Protein AF-A0A7S1UWC1-F1 (afdb_monomer)

Radius of gyration: 12.3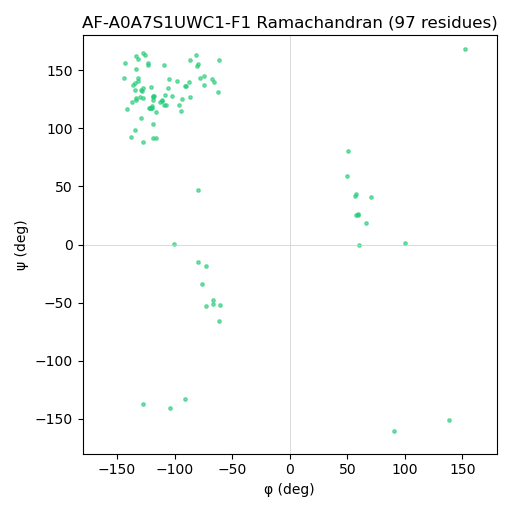5 Å; Cα contacts (8 Å, |Δi|>4): 309; chains: 1; bounding box: 29×21×31 Å

Solvent-accessible surface area (backbone atoms only — not comparable to full-atom values): 4817 Å² total; per-residue (Å²): 92,59,52,59,41,80,46,70,58,94,50,62,80,37,75,50,78,48,68,71,44,77,23,64,57,17,67,25,22,16,29,39,37,44,25,55,67,20,38,34,38,42,37,39,36,42,37,39,16,33,48,8,56,20,20,16,31,36,37,38,28,42,88,78,5,30,45,33,43,37,45,27,38,49,45,52,44,70,27,69,52,43,42,68,44,79,50,59,59,78,57,50,73,43,81,46,78,61,120

Organism: NCBI:txid210454

Sequence (99 aa):
VDKGLIIRPDVADSTVTVTGSEFSNNQGDGVEVVADDVDLTLNIDGLVASGNDGDGIDIFGTNGGAITGTLKDLTLVQNLEDGLDITKGPHMITLTGDF

Structure (mmCIF, N/CA/C/O backbone):
data_AF-A0A7S1UWC1-F1
#
_entry.id   AF-A0A7S1UWC1-F1
#
loop_
_atom_site.group_PDB
_atom_site.id
_atom_site.type_symbol
_atom_site.label_atom_id
_atom_site.label_alt_id
_atom_site.label_comp_id
_atom_site.label_asym_id
_atom_site.label_entity_id
_atom_site.label_seq_id
_atom_site.pdbx_PDB_ins_code
_atom_site.Cartn_x
_atom_site.Cartn_y
_atom_site.Cartn_z
_atom_site.occupancy
_atom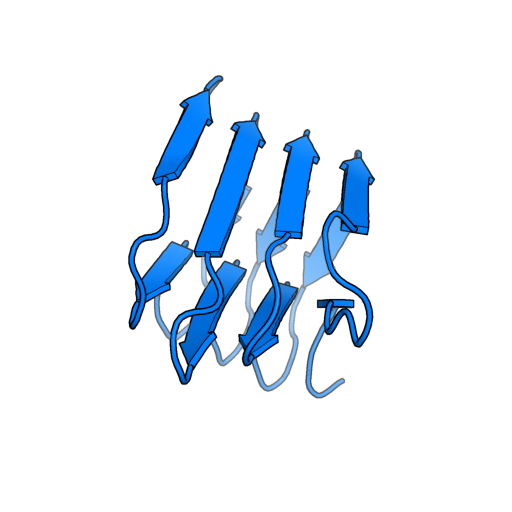_site.B_iso_or_equiv
_atom_site.auth_seq_id
_atom_site.auth_comp_id
_atom_site.auth_asym_id
_atom_site.auth_atom_id
_atom_site.pdbx_PDB_model_num
ATOM 1 N N . VAL A 1 1 ? 0.538 -9.955 16.137 1.00 74.31 1 VAL A N 1
ATOM 2 C CA . VAL A 1 1 ? 1.164 -10.449 14.885 1.00 74.31 1 VAL A CA 1
ATOM 3 C C . VAL A 1 1 ? 2.082 -9.351 14.391 1.00 74.31 1 VAL A C 1
ATOM 5 O O . VAL A 1 1 ? 1.869 -8.227 14.820 1.00 74.31 1 VAL A O 1
ATOM 8 N N . ASP A 1 2 ? 3.126 -9.675 13.628 1.00 90.31 2 ASP A N 1
ATOM 9 C CA . ASP A 1 2 ? 4.050 -8.653 13.112 1.00 90.31 2 ASP A CA 1
ATOM 10 C C . ASP A 1 2 ? 3.279 -7.675 12.216 1.00 90.31 2 ASP A C 1
ATOM 12 O O . ASP A 1 2 ? 2.982 -6.571 12.644 1.00 90.31 2 ASP A O 1
ATOM 16 N N . LYS A 1 3 ? 2.768 -8.145 11.075 1.00 93.94 3 LYS A N 1
ATOM 17 C CA . LYS A 1 3 ? 1.933 -7.353 10.161 1.00 93.94 3 LYS A CA 1
ATOM 18 C C . LYS A 1 3 ? 0.586 -8.027 9.917 1.00 93.94 3 LYS A C 1
ATOM 20 O O . LYS A 1 3 ? 0.489 -9.255 10.036 1.00 93.94 3 LYS A O 1
ATOM 25 N N . GLY A 1 4 ? -0.439 -7.247 9.572 1.00 96.75 4 GLY A N 1
ATOM 26 C CA . GLY A 1 4 ? -1.772 -7.775 9.254 1.00 96.75 4 GLY A CA 1
ATOM 27 C C . GLY A 1 4 ? -1.819 -8.481 7.895 1.00 96.75 4 GLY A C 1
ATOM 28 O O . GLY A 1 4 ? -2.207 -9.650 7.809 1.00 96.75 4 GLY A O 1
ATOM 29 N N . LEU A 1 5 ? -1.361 -7.795 6.846 1.00 97.88 5 LEU A N 1
ATOM 30 C CA . LEU A 1 5 ? -1.196 -8.327 5.491 1.00 97.88 5 LEU A CA 1
ATOM 31 C C . LEU A 1 5 ? 0.144 -7.885 4.901 1.00 97.88 5 LEU A C 1
ATOM 33 O O . LEU A 1 5 ? 0.516 -6.723 5.006 1.00 97.88 5 LEU A O 1
ATOM 37 N N . ILE A 1 6 ? 0.831 -8.812 4.235 1.00 97.06 6 ILE A N 1
ATOM 38 C CA . ILE A 1 6 ? 2.067 -8.541 3.498 1.00 97.06 6 ILE A CA 1
ATOM 39 C C . ILE A 1 6 ? 1.834 -8.879 2.024 1.00 97.06 6 ILE A C 1
ATOM 41 O O . ILE A 1 6 ? 1.460 -10.009 1.698 1.00 97.06 6 ILE A O 1
ATOM 45 N N . ILE A 1 7 ? 2.068 -7.912 1.137 1.00 96.25 7 ILE A N 1
ATOM 46 C CA . ILE A 1 7 ? 1.972 -8.066 -0.318 1.00 96.25 7 ILE A CA 1
ATOM 47 C C . ILE A 1 7 ? 3.359 -7.857 -0.920 1.00 96.25 7 ILE A C 1
ATOM 49 O O . ILE A 1 7 ? 3.895 -6.754 -0.872 1.00 96.25 7 ILE A O 1
ATOM 53 N N . ARG A 1 8 ? 3.929 -8.921 -1.496 1.00 94.88 8 ARG A N 1
ATOM 54 C CA . ARG A 1 8 ? 5.246 -8.904 -2.150 1.00 94.88 8 ARG A CA 1
ATOM 55 C C . ARG A 1 8 ? 5.189 -9.715 -3.448 1.00 94.88 8 ARG A C 1
ATOM 57 O O . ARG A 1 8 ? 5.271 -10.942 -3.384 1.00 94.88 8 ARG A O 1
ATOM 64 N N . PRO A 1 9 ? 4.918 -9.087 -4.603 1.00 92.75 9 PRO A N 1
ATOM 65 C CA . PRO A 1 9 ? 4.912 -9.789 -5.874 1.00 92.75 9 PRO A CA 1
ATOM 66 C C . PRO A 1 9 ? 6.347 -10.081 -6.324 1.00 92.75 9 PRO A C 1
ATOM 68 O O . PRO A 1 9 ? 7.201 -9.206 -6.288 1.00 92.75 9 PRO A O 1
ATOM 71 N N . ASP A 1 10 ? 6.575 -11.294 -6.824 1.00 91.06 10 ASP A N 1
ATOM 72 C CA . ASP A 1 10 ? 7.838 -11.686 -7.475 1.00 91.06 10 ASP A CA 1
ATOM 73 C C . ASP A 1 10 ? 7.725 -11.671 -9.014 1.00 91.06 10 ASP A C 1
ATOM 75 O O . ASP A 1 10 ? 8.659 -12.028 -9.733 1.00 91.06 10 ASP A O 1
ATOM 79 N N . VAL A 1 11 ? 6.548 -11.318 -9.544 1.00 91.31 11 VAL A N 1
ATOM 80 C CA . VAL A 1 11 ? 6.237 -11.322 -10.979 1.00 91.31 11 VAL A CA 1
ATOM 81 C C . VAL A 1 11 ? 5.646 -9.972 -11.363 1.00 91.31 11 VAL A C 1
ATOM 83 O O . VAL A 1 11 ? 4.739 -9.475 -10.693 1.00 91.31 11 VAL A O 1
ATOM 86 N N . ALA A 1 12 ? 6.156 -9.400 -12.454 1.00 88.44 12 ALA A N 1
ATOM 87 C CA . ALA A 1 12 ? 5.677 -8.137 -13.004 1.00 88.44 12 ALA A CA 1
ATOM 88 C C . ALA A 1 12 ? 4.208 -8.206 -13.443 1.00 88.44 12 ALA A C 1
ATOM 90 O O . ALA A 1 12 ? 3.670 -9.286 -13.703 1.00 88.44 12 ALA A O 1
ATOM 91 N N . ASP A 1 13 ? 3.580 -7.034 -13.530 1.00 89.06 13 ASP A N 1
ATOM 92 C CA . ASP A 1 13 ? 2.176 -6.855 -13.917 1.00 89.06 13 ASP A CA 1
ATOM 93 C C . ASP A 1 13 ? 1.194 -7.597 -12.992 1.00 89.06 13 ASP A C 1
ATOM 95 O O . ASP A 1 13 ? 0.078 -7.965 -13.377 1.00 89.06 13 ASP A O 1
ATOM 99 N N . SER A 1 14 ? 1.602 -7.824 -11.740 1.00 95.31 14 SER A N 1
ATOM 100 C CA . SER A 1 14 ? 0.737 -8.417 -10.726 1.00 95.31 14 SER A CA 1
ATOM 101 C C . SER A 1 14 ? -0.394 -7.456 -10.373 1.00 95.31 14 SER A C 1
ATOM 103 O O . SER A 1 14 ? -0.203 -6.246 -10.272 1.00 95.31 14 SER A O 1
ATOM 105 N N . THR A 1 15 ? -1.587 -7.999 -10.142 1.00 97.00 15 THR A N 1
ATOM 106 C CA . THR A 1 15 ? -2.717 -7.238 -9.601 1.00 97.00 15 THR A CA 1
ATOM 107 C C . THR A 1 15 ? -3.138 -7.838 -8.274 1.00 97.00 15 THR A C 1
ATOM 109 O O . THR A 1 15 ? -3.418 -9.036 -8.194 1.00 97.00 15 THR A O 1
ATOM 112 N N . VAL A 1 16 ? -3.226 -7.002 -7.243 1.00 97.81 16 VAL A N 1
ATOM 113 C CA . VAL A 1 16 ? -3.730 -7.387 -5.923 1.00 97.81 16 VAL A CA 1
ATOM 114 C C . VAL A 1 16 ? -4.943 -6.538 -5.580 1.00 97.81 16 VAL A C 1
ATOM 116 O O . VAL A 1 16 ? -4.971 -5.331 -5.813 1.00 97.81 16 VAL A O 1
ATOM 119 N N . THR A 1 17 ? -5.978 -7.188 -5.053 1.00 98.00 17 THR A N 1
ATOM 120 C CA . THR A 1 17 ? -7.205 -6.530 -4.604 1.00 98.00 17 THR A CA 1
ATOM 121 C C . THR A 1 17 ? -7.517 -6.947 -3.174 1.00 98.00 17 THR A C 1
ATOM 123 O O . THR A 1 17 ? -7.600 -8.140 -2.884 1.00 98.00 17 THR A O 1
ATOM 126 N N . VAL A 1 18 ? -7.691 -5.962 -2.295 1.00 97.94 18 VAL A N 1
ATOM 127 C CA . VAL A 1 18 ? -8.069 -6.135 -0.887 1.00 97.94 18 VAL A CA 1
ATOM 128 C C . VAL A 1 18 ? -9.395 -5.420 -0.667 1.00 97.94 18 VAL A C 1
ATOM 130 O O . VAL A 1 18 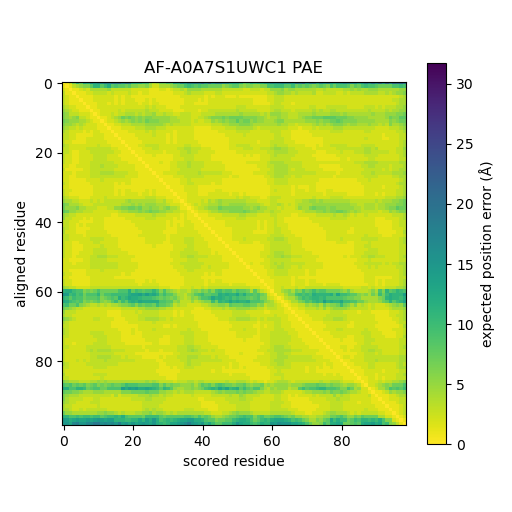? -9.526 -4.246 -1.004 1.00 97.94 18 VAL A O 1
ATOM 133 N N . THR A 1 19 ? -10.389 -6.117 -0.121 1.00 97.81 19 THR A N 1
ATOM 134 C CA . THR A 1 19 ? -11.741 -5.563 0.050 1.00 97.81 19 THR A CA 1
ATOM 135 C C . THR A 1 19 ? -12.300 -5.863 1.429 1.00 97.81 19 THR A C 1
ATOM 137 O O . THR A 1 19 ? -12.265 -7.024 1.844 1.00 97.81 19 THR A O 1
ATOM 140 N N . GLY A 1 20 ? -12.865 -4.859 2.104 1.00 97.00 20 GLY A N 1
ATOM 141 C CA . GLY A 1 20 ? -13.659 -5.047 3.326 1.00 97.00 20 GLY A CA 1
ATOM 142 C C . GLY A 1 20 ? -12.895 -5.759 4.441 1.00 97.00 20 GLY A C 1
ATOM 143 O O . GLY A 1 20 ? -13.409 -6.710 5.027 1.00 97.00 20 GLY A O 1
ATOM 144 N N . SER A 1 21 ? -11.638 -5.375 4.652 1.00 97.75 21 SER A N 1
ATOM 145 C CA . SER A 1 21 ? -10.722 -6.039 5.586 1.00 97.75 21 SER A CA 1
ATOM 146 C C . SER A 1 21 ? -10.450 -5.172 6.815 1.00 97.75 21 SER A C 1
ATOM 148 O O . SER A 1 21 ? -10.544 -3.948 6.750 1.00 97.75 21 SER A O 1
ATOM 150 N N . GLU A 1 22 ? -10.090 -5.809 7.928 1.00 98.00 22 GLU A N 1
ATOM 151 C CA . GLU A 1 22 ? -9.695 -5.131 9.163 1.00 98.00 22 GLU A CA 1
ATOM 152 C C . GLU A 1 22 ? -8.371 -5.703 9.686 1.00 98.00 22 GLU A C 1
ATOM 154 O O . GLU A 1 22 ? -8.255 -6.916 9.883 1.00 98.00 22 GLU A O 1
ATOM 159 N N . PHE A 1 23 ? -7.391 -4.830 9.937 1.00 98.12 23 PHE A N 1
ATOM 160 C CA . PHE A 1 23 ? -6.102 -5.179 10.538 1.00 98.12 23 PHE A CA 1
ATOM 161 C C . PHE A 1 23 ? -5.801 -4.261 11.724 1.00 98.12 23 PHE A C 1
ATOM 163 O O . PHE A 1 23 ? -5.495 -3.079 11.554 1.00 98.12 23 PHE A O 1
ATOM 170 N N . SER A 1 24 ? -5.876 -4.823 12.933 1.00 97.75 24 SER A N 1
ATOM 171 C CA . SER A 1 24 ? -5.828 -4.038 14.165 1.00 97.75 24 SER A CA 1
ATOM 172 C C . SER A 1 24 ? -4.850 -4.604 15.197 1.00 97.75 24 SER A C 1
ATOM 174 O O . SER A 1 24 ? -4.783 -5.822 15.383 1.00 97.75 24 SER A O 1
ATOM 176 N N . ASN A 1 25 ? -4.165 -3.724 15.932 1.00 97.88 25 ASN A N 1
ATOM 177 C CA . ASN A 1 25 ? -3.216 -4.064 17.004 1.00 97.88 25 ASN A CA 1
ATOM 178 C C . ASN A 1 25 ? -2.064 -4.992 16.557 1.00 97.88 25 ASN A C 1
ATOM 180 O O . ASN A 1 25 ? -1.715 -5.959 17.251 1.00 97.88 25 ASN A O 1
ATOM 184 N N . ASN A 1 26 ? -1.500 -4.734 15.375 1.00 98.12 26 ASN A N 1
ATOM 185 C CA . ASN A 1 26 ? -0.275 -5.381 14.900 1.00 98.12 26 ASN A CA 1
ATOM 186 C C . ASN A 1 26 ? 0.975 -4.727 15.516 1.00 98.12 26 ASN A C 1
ATOM 188 O O . ASN A 1 26 ? 0.927 -3.570 15.912 1.00 98.12 26 ASN A O 1
ATOM 192 N N . GLN A 1 27 ? 2.075 -5.483 15.623 1.00 98.00 27 GLN A N 1
ATOM 193 C CA . GLN A 1 27 ? 3.363 -4.990 16.154 1.00 98.00 27 GLN A CA 1
ATOM 194 C C . GLN A 1 27 ? 4.166 -4.176 15.125 1.00 98.00 27 GLN A C 1
ATOM 196 O O . GLN A 1 27 ? 5.120 -3.496 15.487 1.00 98.00 27 GLN A O 1
ATOM 201 N N . GLY A 1 28 ? 3.798 -4.276 13.856 1.00 97.50 28 GLY A N 1
ATOM 202 C CA . GLY A 1 28 ? 4.188 -3.408 12.757 1.00 97.50 28 GLY A CA 1
ATOM 203 C C . GLY A 1 28 ? 2.921 -2.937 12.054 1.00 97.50 28 GLY A C 1
ATOM 204 O O . GLY A 1 28 ? 1.935 -2.623 12.719 1.00 97.50 28 GLY A O 1
ATOM 205 N N . ASP A 1 29 ? 2.921 -2.931 10.725 1.00 98.19 29 ASP A N 1
ATOM 206 C CA . ASP A 1 29 ? 1.865 -2.273 9.950 1.00 98.19 29 ASP A CA 1
ATOM 207 C C . ASP A 1 29 ? 0.579 -3.101 9.839 1.00 98.19 29 ASP A C 1
ATOM 209 O O . ASP A 1 29 ? 0.576 -4.342 9.878 1.00 98.19 29 ASP A O 1
ATOM 213 N N . GLY A 1 30 ? -0.540 -2.412 9.617 1.00 98.38 30 GLY A N 1
ATOM 214 C CA . GLY A 1 30 ? -1.786 -3.052 9.205 1.00 98.38 30 GLY A CA 1
ATOM 215 C C . GLY A 1 30 ? -1.617 -3.777 7.867 1.00 98.38 30 GLY A C 1
ATOM 216 O O . GLY A 1 30 ? -1.899 -4.975 7.763 1.00 98.38 30 GLY A O 1
ATOM 217 N N . VAL A 1 31 ? -1.108 -3.068 6.859 1.00 98.38 31 VAL A N 1
ATOM 218 C CA . VAL A 1 31 ? -0.777 -3.611 5.536 1.00 98.38 31 VAL A CA 1
ATOM 219 C C . VAL A 1 31 ? 0.601 -3.121 5.115 1.00 98.38 31 VAL A C 1
ATOM 221 O O . VAL A 1 31 ? 0.812 -1.920 5.037 1.00 98.38 31 VAL A O 1
ATOM 224 N N . GLU A 1 32 ? 1.500 -4.038 4.768 1.00 97.50 32 GLU A N 1
ATOM 225 C CA . GLU A 1 32 ? 2.766 -3.718 4.104 1.00 97.50 32 GLU A CA 1
ATOM 226 C C . GLU A 1 32 ? 2.712 -4.169 2.645 1.00 97.50 32 GLU A C 1
ATOM 228 O O . GLU A 1 32 ? 2.409 -5.331 2.339 1.00 97.50 32 GLU A O 1
ATOM 233 N N . VAL A 1 33 ? 3.053 -3.258 1.740 1.00 96.56 33 VAL A N 1
ATOM 234 C CA . VAL A 1 33 ? 3.178 -3.528 0.311 1.00 96.56 33 VAL A CA 1
ATOM 235 C C . VAL A 1 33 ? 4.590 -3.207 -0.137 1.00 96.56 33 VAL A C 1
ATOM 237 O O . VAL A 1 33 ? 5.010 -2.054 -0.103 1.00 96.56 33 VAL A O 1
ATOM 240 N N . VAL A 1 34 ? 5.290 -4.235 -0.617 1.00 94.12 34 VAL A N 1
ATOM 241 C CA . VAL A 1 34 ? 6.648 -4.110 -1.148 1.00 94.12 34 VAL A CA 1
ATOM 242 C C . VAL A 1 34 ? 6.659 -4.540 -2.601 1.00 94.12 34 VAL A C 1
ATOM 244 O O . VAL A 1 34 ? 6.353 -5.693 -2.890 1.00 94.12 34 VAL A O 1
ATOM 247 N N . ALA 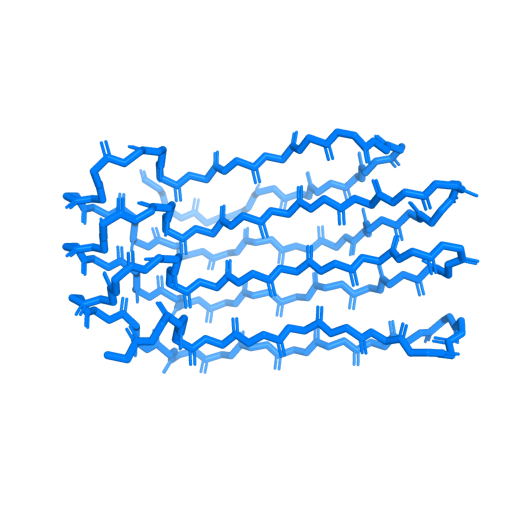A 1 35 ? 7.031 -3.641 -3.509 1.00 92.19 35 ALA A N 1
ATOM 248 C CA . ALA A 1 35 ? 7.256 -3.969 -4.917 1.00 92.19 35 ALA A CA 1
ATOM 249 C C . ALA A 1 35 ? 8.711 -3.664 -5.297 1.00 92.19 35 ALA A C 1
ATOM 251 O O . ALA A 1 35 ? 9.058 -2.544 -5.677 1.00 92.19 35 ALA A O 1
ATOM 252 N N . ASP A 1 36 ? 9.569 -4.673 -5.156 1.00 90.44 36 ASP A N 1
ATOM 253 C CA . ASP A 1 36 ? 10.986 -4.593 -5.505 1.00 90.44 36 ASP A CA 1
ATOM 254 C C . ASP A 1 36 ? 11.193 -5.086 -6.938 1.00 90.44 36 ASP A C 1
ATOM 256 O O . ASP A 1 36 ? 10.784 -6.195 -7.272 1.00 90.44 36 ASP A O 1
ATOM 260 N N . ASP A 1 37 ? 11.820 -4.269 -7.790 1.00 89.56 37 ASP A N 1
ATOM 261 C CA . ASP A 1 37 ? 12.174 -4.614 -9.182 1.00 89.56 37 ASP A CA 1
ATOM 262 C C . ASP A 1 37 ? 10.995 -4.986 -10.118 1.00 89.56 37 ASP A C 1
ATOM 264 O O . ASP A 1 37 ? 11.208 -5.263 -11.303 1.00 89.56 37 ASP A O 1
ATOM 268 N N . VAL A 1 38 ? 9.752 -4.976 -9.627 1.00 91.94 38 VAL A N 1
ATOM 269 C CA . VAL A 1 38 ? 8.548 -5.349 -10.382 1.00 91.94 38 VAL A CA 1
ATOM 270 C C . VAL A 1 38 ? 7.419 -4.341 -10.198 1.00 91.94 38 VAL A C 1
ATOM 272 O O . VAL A 1 38 ? 7.291 -3.710 -9.151 1.00 91.94 38 VAL A O 1
ATOM 275 N N . ASP A 1 39 ? 6.568 -4.232 -11.217 1.00 93.12 39 ASP A N 1
ATOM 276 C CA . ASP A 1 39 ? 5.384 -3.379 -11.169 1.00 93.12 39 ASP A CA 1
ATOM 277 C C . ASP A 1 39 ? 4.177 -4.111 -10.566 1.00 93.12 39 ASP A C 1
ATOM 279 O O . ASP A 1 39 ? 3.917 -5.286 -10.856 1.00 93.12 39 ASP A O 1
ATOM 283 N N . LEU A 1 40 ? 3.416 -3.385 -9.745 1.00 95.62 40 LEU A N 1
ATOM 284 C CA . LEU A 1 40 ? 2.215 -3.853 -9.057 1.00 95.62 40 LEU A CA 1
ATOM 285 C C . LEU A 1 40 ? 1.043 -2.894 -9.296 1.00 95.62 40 LEU A C 1
ATOM 287 O O . LEU A 1 40 ? 1.147 -1.683 -9.082 1.00 95.62 40 LEU A O 1
ATOM 291 N N . THR A 1 41 ? -0.114 -3.447 -9.656 1.00 97.31 41 THR A N 1
ATOM 292 C CA . THR A 1 41 ? -1.404 -2.765 -9.517 1.00 97.31 41 THR A CA 1
ATOM 293 C C . THR A 1 41 ? -2.061 -3.167 -8.197 1.00 97.31 41 THR A C 1
ATOM 295 O O . THR A 1 41 ? -2.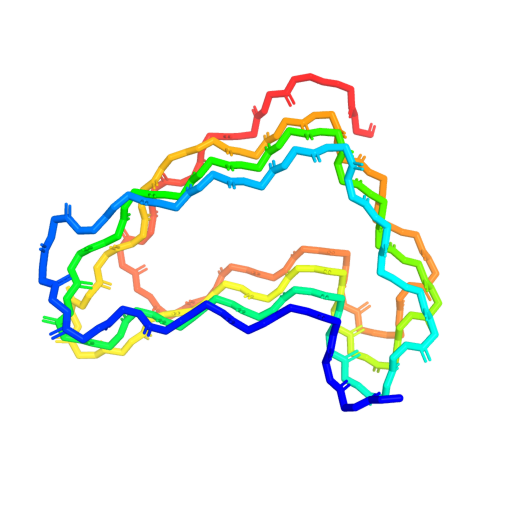436 -4.325 -8.005 1.00 97.31 41 THR A O 1
ATOM 298 N N . LEU A 1 42 ? -2.220 -2.211 -7.287 1.00 97.75 42 LEU A N 1
ATOM 299 C CA . LEU A 1 42 ? -2.818 -2.396 -5.969 1.00 97.75 42 LEU A CA 1
ATOM 300 C C . LEU A 1 42 ? -4.167 -1.680 -5.882 1.00 97.75 42 LEU A C 1
ATOM 302 O O . LEU A 1 42 ? -4.243 -0.463 -6.041 1.00 97.75 42 LEU A O 1
ATOM 306 N N . ASN A 1 43 ? -5.220 -2.427 -5.554 1.00 98.12 43 ASN A N 1
ATOM 307 C CA . ASN A 1 43 ? -6.540 -1.869 -5.276 1.00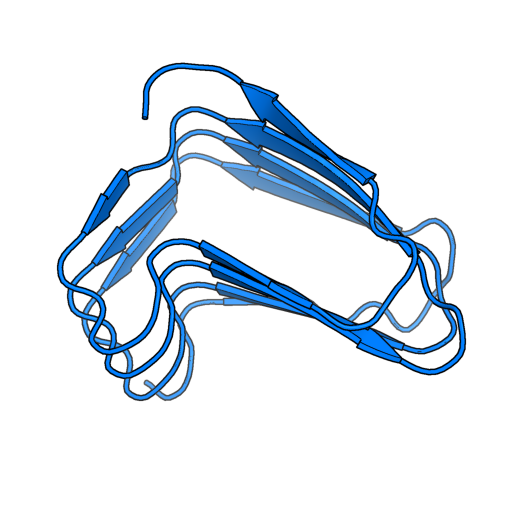 98.12 43 ASN A CA 1
ATOM 308 C C . ASN A 1 43 ? -6.988 -2.256 -3.864 1.00 98.12 43 ASN A C 1
ATOM 310 O O . ASN A 1 43 ? -7.174 -3.439 -3.579 1.00 98.12 43 ASN A O 1
ATOM 314 N N . ILE A 1 44 ? -7.179 -1.274 -2.988 1.00 97.94 44 ILE A N 1
ATOM 315 C CA . ILE A 1 44 ? -7.715 -1.479 -1.637 1.00 97.94 44 ILE A CA 1
ATOM 316 C C . ILE A 1 44 ? -9.029 -0.710 -1.517 1.00 97.94 44 ILE A C 1
ATOM 318 O O . ILE A 1 44 ? -9.060 0.480 -1.818 1.00 97.94 44 ILE A O 1
ATOM 322 N N . ASP A 1 45 ? -10.096 -1.382 -1.087 1.00 97.88 45 ASP A N 1
ATOM 323 C CA . ASP A 1 45 ? -11.426 -0.790 -0.893 1.00 97.88 45 ASP A CA 1
ATOM 324 C C . ASP A 1 45 ? -12.023 -1.207 0.462 1.00 97.88 45 ASP A C 1
ATOM 326 O O . ASP A 1 45 ? -12.144 -2.402 0.753 1.00 97.88 45 ASP A O 1
ATOM 330 N N . GLY A 1 46 ? -12.411 -0.245 1.300 1.00 97.19 46 GLY A N 1
ATOM 331 C CA . GLY A 1 46 ? -13.084 -0.526 2.570 1.00 97.19 46 GLY A CA 1
ATOM 332 C C . GLY A 1 46 ? -12.171 -1.167 3.617 1.00 97.19 46 GLY A C 1
ATOM 333 O O . GLY A 1 46 ? -12.583 -2.123 4.276 1.00 97.19 46 GLY A O 1
ATOM 334 N N . LEU A 1 47 ? -10.919 -0.715 3.729 1.00 97.75 47 LEU A N 1
ATOM 335 C CA . LEU A 1 47 ? -9.979 -1.214 4.739 1.00 97.75 47 LEU A CA 1
ATOM 336 C C . LEU A 1 47 ? -10.075 -0.399 6.033 1.00 97.75 47 LEU A C 1
ATOM 338 O O . LEU A 1 47 ? -10.035 0.832 6.011 1.00 97.75 47 LEU A O 1
ATOM 342 N N . VAL A 1 48 ? -10.081 -1.101 7.164 1.00 97.94 48 VAL A N 1
ATOM 343 C CA . VAL A 1 48 ? -9.854 -0.522 8.491 1.00 97.94 48 VAL A CA 1
ATOM 344 C C . VAL A 1 48 ? -8.490 -0.980 9.008 1.00 97.94 48 VAL A C 1
ATOM 346 O O . VAL A 1 48 ? -8.258 -2.177 9.168 1.00 97.94 48 VAL A O 1
ATOM 349 N N . ALA A 1 49 ? -7.589 -0.042 9.291 1.00 97.94 49 ALA A N 1
ATOM 350 C CA . ALA A 1 49 ? -6.324 -0.319 9.966 1.00 97.94 49 ALA A CA 1
ATOM 351 C C . ALA A 1 49 ? -6.228 0.522 11.239 1.00 97.94 49 ALA A C 1
ATOM 353 O O . ALA A 1 49 ? -6.257 1.757 11.168 1.00 97.94 49 ALA A O 1
ATOM 354 N N . SER A 1 50 ? -6.161 -0.133 12.404 1.00 98.25 50 SER A N 1
ATOM 355 C CA . SER A 1 50 ? -6.221 0.593 13.674 1.00 98.25 50 SER A CA 1
ATOM 356 C C . SER A 1 50 ? -5.356 0.063 14.808 1.00 98.25 50 SER A C 1
ATOM 358 O O . SER A 1 50 ? -5.239 -1.142 15.012 1.00 98.25 50 SER A O 1
ATOM 360 N N . GLY A 1 51 ? -4.791 0.969 15.607 1.00 98.25 51 GLY A N 1
ATOM 361 C CA . GLY A 1 51 ? -4.029 0.578 16.797 1.00 98.25 51 GLY A CA 1
ATOM 362 C C . GLY A 1 51 ? -2.737 -0.176 16.486 1.00 98.25 51 GLY A C 1
ATOM 363 O O . GLY A 1 51 ? -2.267 -0.910 17.347 1.00 98.25 51 GLY A O 1
ATOM 364 N N . ASN A 1 52 ? -2.218 -0.092 15.259 1.00 98.50 52 ASN A N 1
ATOM 365 C CA . ASN A 1 52 ? -0.993 -0.785 14.872 1.00 98.50 52 ASN A CA 1
ATOM 366 C C . ASN A 1 52 ? 0.237 -0.031 15.398 1.00 98.50 52 ASN A C 1
ATOM 368 O O . ASN A 1 52 ? 0.235 1.197 15.428 1.00 98.50 52 ASN A O 1
ATOM 372 N N . ASP A 1 53 ? 1.271 -0.758 15.820 1.00 98.44 53 ASP A N 1
ATOM 373 C CA . ASP A 1 53 ? 2.528 -0.176 16.310 1.00 98.44 53 ASP A CA 1
ATOM 374 C C . ASP A 1 53 ? 3.379 0.416 15.163 1.00 98.44 53 ASP A C 1
ATOM 376 O O . ASP A 1 53 ? 4.269 1.217 15.436 1.00 98.44 53 ASP A O 1
ATOM 380 N N . GLY A 1 54 ? 3.112 0.033 13.907 1.00 97.62 54 GLY A N 1
ATOM 381 C CA . GLY A 1 54 ? 3.638 0.675 12.695 1.00 97.62 54 GLY A CA 1
ATOM 382 C C . GLY A 1 54 ? 2.582 1.539 12.002 1.00 97.62 54 GLY A C 1
ATOM 383 O O . GLY A 1 54 ? 1.765 2.184 12.671 1.00 97.62 54 GLY A O 1
ATOM 384 N N . ASP A 1 55 ? 2.565 1.512 10.671 1.00 98.38 55 ASP A N 1
ATOM 385 C CA . ASP A 1 55 ? 1.612 2.267 9.858 1.00 98.38 55 ASP A CA 1
ATOM 386 C C . ASP A 1 55 ? 0.251 1.568 9.729 1.00 98.38 55 ASP A C 1
ATOM 388 O O . ASP A 1 55 ? 0.088 0.359 9.929 1.00 98.38 55 ASP A O 1
ATOM 392 N N . GLY A 1 56 ? -0.777 2.313 9.322 1.00 98.12 56 GLY A N 1
ATOM 393 C CA . GLY A 1 56 ? -2.016 1.691 8.849 1.00 98.12 56 GLY A CA 1
ATOM 394 C C . GLY A 1 56 ? -1.796 0.929 7.537 1.00 98.12 56 GLY A C 1
ATOM 395 O O . GLY A 1 56 ? -2.155 -0.247 7.421 1.00 98.12 56 GLY A O 1
ATOM 396 N N . ILE A 1 57 ? -1.188 1.608 6.565 1.00 98.06 57 ILE A N 1
ATOM 397 C CA . ILE A 1 57 ? -0.717 1.045 5.298 1.00 98.06 57 ILE A CA 1
ATOM 398 C C . ILE A 1 57 ? 0.673 1.625 5.018 1.00 98.06 57 ILE A C 1
ATOM 400 O O . ILE A 1 57 ? 0.789 2.840 4.888 1.00 98.06 57 ILE A O 1
ATOM 404 N N . ASP A 1 58 ? 1.670 0.763 4.853 1.00 97.50 58 ASP A N 1
ATOM 405 C CA . ASP A 1 58 ? 3.013 1.114 4.386 1.00 97.50 58 ASP A CA 1
ATOM 406 C C . ASP A 1 58 ? 3.195 0.608 2.945 1.00 97.50 58 ASP A C 1
ATOM 408 O O . ASP A 1 58 ? 3.047 -0.588 2.657 1.00 97.50 58 ASP A O 1
ATOM 412 N N . ILE A 1 59 ? 3.453 1.526 2.012 1.00 96.25 59 ILE A N 1
ATOM 413 C CA . ILE A 1 59 ? 3.695 1.239 0.597 1.00 96.25 59 ILE A CA 1
ATOM 414 C C . ILE A 1 59 ? 5.088 1.724 0.224 1.00 96.25 59 ILE A C 1
ATOM 416 O O . ILE A 1 59 ? 5.349 2.927 0.159 1.00 96.25 59 ILE A O 1
ATOM 420 N N . PHE A 1 60 ? 5.945 0.787 -0.169 1.00 92.94 60 PHE A N 1
ATOM 421 C CA . PHE A 1 60 ? 7.255 1.123 -0.702 1.00 92.94 60 PHE A CA 1
ATOM 422 C C . PHE A 1 60 ? 7.700 0.196 -1.828 1.00 92.94 60 PHE A C 1
ATOM 424 O O . PHE A 1 60 ? 7.270 -0.950 -1.963 1.00 92.94 60 PHE A O 1
ATOM 431 N N . GLY A 1 61 ? 8.594 0.703 -2.668 1.00 81.88 61 GLY A N 1
ATOM 432 C CA . GLY A 1 61 ? 9.315 -0.087 -3.652 1.00 81.88 61 GLY A CA 1
ATOM 433 C C . GLY A 1 61 ? 10.816 0.097 -3.512 1.00 81.88 61 GLY A C 1
ATOM 434 O O . GLY A 1 61 ? 11.326 1.048 -2.913 1.00 81.88 61 GLY A O 1
ATOM 435 N N . THR A 1 62 ? 11.576 -0.814 -4.096 1.00 77.75 62 THR A N 1
ATOM 436 C CA . THR A 1 62 ? 12.998 -0.577 -4.335 1.00 77.75 62 THR A CA 1
ATOM 437 C C . THR A 1 62 ? 13.365 -0.937 -5.770 1.00 77.75 62 THR A C 1
ATOM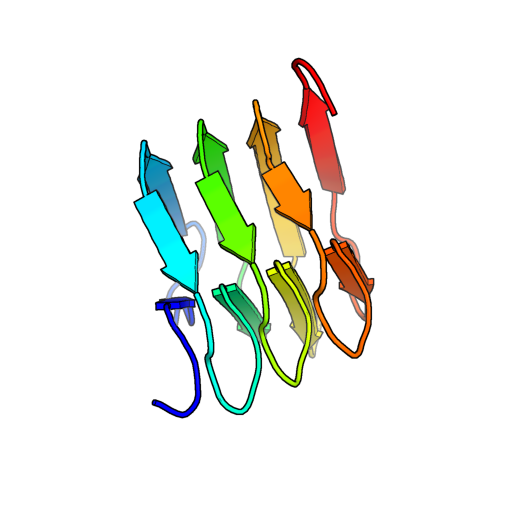 439 O O . THR A 1 62 ? 12.625 -1.607 -6.491 1.00 77.75 62 THR A O 1
ATOM 442 N N . ASN A 1 63 ? 14.494 -0.392 -6.229 1.00 82.75 63 ASN A N 1
ATOM 443 C CA . ASN A 1 63 ? 15.121 -0.726 -7.513 1.00 82.75 63 ASN A CA 1
ATOM 444 C C . ASN A 1 63 ? 14.261 -0.538 -8.782 1.00 82.75 63 ASN A C 1
ATOM 446 O O . ASN A 1 63 ? 14.553 -1.105 -9.827 1.00 82.75 63 ASN A O 1
ATOM 450 N N . GLY A 1 64 ? 13.263 0.347 -8.737 1.00 76.94 64 GLY A N 1
ATOM 451 C CA . GLY A 1 64 ? 12.500 0.753 -9.921 1.00 76.94 64 GLY A CA 1
ATOM 452 C C . GLY A 1 64 ? 11.143 0.076 -10.084 1.00 76.94 64 GLY A C 1
ATOM 453 O O . GLY A 1 64 ? 10.449 0.424 -11.035 1.00 76.94 64 GLY A O 1
ATOM 454 N N . GLY A 1 65 ? 10.741 -0.799 -9.155 1.00 87.06 65 GLY A N 1
ATOM 455 C CA . GLY A 1 65 ? 9.361 -1.276 -9.079 1.00 87.06 65 GLY A CA 1
ATOM 456 C C . GLY A 1 65 ? 8.390 -0.126 -8.800 1.00 87.06 65 GLY A C 1
ATOM 457 O O . GLY A 1 65 ? 8.626 0.706 -7.914 1.00 87.06 65 GLY A O 1
ATOM 458 N N . ALA A 1 66 ? 7.316 -0.039 -9.584 1.00 90.94 66 ALA A N 1
ATOM 459 C CA . ALA A 1 66 ? 6.259 0.943 -9.398 1.00 90.94 66 ALA A CA 1
ATOM 460 C C . ALA A 1 66 ? 5.006 0.295 -8.804 1.00 90.94 66 ALA A C 1
ATOM 462 O O . ALA A 1 66 ? 4.592 -0.799 -9.179 1.00 90.94 66 ALA A O 1
ATOM 463 N N . ILE A 1 67 ? 4.342 1.030 -7.913 1.00 94.88 67 ILE A N 1
ATOM 464 C CA . ILE A 1 67 ? 3.024 0.643 -7.399 1.00 94.88 67 ILE A CA 1
ATOM 465 C C . ILE A 1 67 ? 2.034 1.669 -7.914 1.00 94.88 67 ILE A C 1
ATOM 467 O O . ILE A 1 67 ? 2.197 2.874 -7.703 1.00 94.88 67 ILE A O 1
ATOM 471 N N . THR A 1 68 ? 1.027 1.184 -8.624 1.00 96.12 68 THR A N 1
ATOM 472 C CA . THR A 1 68 ? -0.063 1.993 -9.163 1.00 96.12 68 THR A CA 1
ATOM 473 C C . THR A 1 68 ? -1.393 1.466 -8.657 1.00 96.12 68 THR A C 1
ATOM 475 O O . THR A 1 68 ? -1.502 0.293 -8.313 1.00 96.12 68 THR A O 1
ATOM 478 N N . GLY A 1 69 ? -2.417 2.312 -8.624 1.00 96.44 69 GLY A N 1
ATOM 479 C CA . GLY A 1 69 ? -3.784 1.859 -8.374 1.00 96.44 69 GLY A CA 1
ATOM 480 C C . GLY A 1 69 ? -4.552 2.770 -7.436 1.00 96.44 69 GLY A C 1
ATOM 481 O O . GLY A 1 69 ? -4.331 3.985 -7.416 1.00 96.44 69 GLY A O 1
ATOM 482 N N . THR A 1 70 ? -5.501 2.190 -6.709 1.00 97.69 70 THR A N 1
ATOM 483 C CA . THR A 1 70 ? -6.482 2.948 -5.931 1.00 97.69 70 THR A CA 1
ATOM 484 C C . THR A 1 70 ? -6.547 2.493 -4.486 1.00 97.69 70 THR A C 1
ATOM 486 O O . THR A 1 70 ? -6.679 1.300 -4.217 1.00 97.69 70 THR A O 1
ATOM 489 N N . LEU A 1 71 ? -6.566 3.457 -3.572 1.00 97.69 71 LEU A N 1
ATOM 490 C CA . LEU A 1 71 ? -6.967 3.244 -2.189 1.00 97.69 71 LEU A CA 1
ATOM 491 C C . LEU A 1 71 ? -8.295 3.962 -1.959 1.00 97.69 71 LEU A C 1
ATOM 493 O O . LEU A 1 71 ? -8.419 5.155 -2.256 1.00 97.69 71 LEU A O 1
ATOM 497 N N . LYS A 1 72 ? -9.298 3.227 -1.493 1.00 97.56 72 LYS A N 1
ATOM 498 C CA . LYS A 1 72 ? -10.677 3.690 -1.417 1.00 97.56 72 LYS A CA 1
ATOM 499 C C . LYS A 1 72 ? -11.315 3.357 -0.076 1.00 97.56 72 LYS A C 1
ATOM 501 O O . LYS A 1 72 ? -11.131 2.253 0.428 1.00 97.56 72 LYS A O 1
ATOM 506 N N . ASP A 1 73 ? -12.076 4.313 0.456 1.00 96.81 73 ASP A N 1
ATOM 507 C CA . ASP A 1 73 ? -12.887 4.165 1.672 1.00 96.81 73 ASP A CA 1
ATOM 508 C C . ASP A 1 73 ? -12.071 3.568 2.836 1.00 96.81 73 ASP A C 1
ATOM 510 O O . ASP A 1 73 ? -12.357 2.479 3.339 1.00 96.81 73 ASP A O 1
ATOM 514 N N . LEU A 1 74 ? -10.991 4.258 3.217 1.00 97.12 74 LEU A N 1
ATOM 515 C CA . LEU A 1 74 ? -10.052 3.788 4.236 1.00 97.12 74 LEU A CA 1
ATOM 516 C C . LEU A 1 74 ? -10.347 4.412 5.600 1.00 97.12 74 LEU A C 1
ATOM 518 O O . LEU A 1 74 ? -10.600 5.605 5.709 1.00 97.12 74 LEU A O 1
ATOM 522 N N . THR A 1 75 ? -10.218 3.625 6.666 1.00 97.38 75 THR A N 1
ATOM 523 C CA . THR A 1 75 ? -10.173 4.127 8.047 1.00 97.38 75 THR A CA 1
ATOM 524 C C . THR A 1 75 ? -8.831 3.757 8.669 1.00 97.38 75 THR A C 1
ATOM 526 O O . THR A 1 75 ? -8.619 2.604 9.036 1.00 97.38 75 THR A O 1
ATOM 529 N N . LEU A 1 76 ? -7.924 4.731 8.784 1.00 97.12 76 LEU A N 1
ATOM 530 C CA . LEU A 1 76 ? -6.552 4.541 9.275 1.00 97.12 76 LEU A CA 1
ATOM 531 C C . LEU A 1 76 ? -6.370 5.339 10.570 1.00 97.12 76 LEU A C 1
ATOM 533 O O . LEU A 1 76 ? -6.089 6.536 10.536 1.00 97.12 76 LEU A O 1
ATOM 537 N N . VAL A 1 77 ? -6.614 4.714 11.722 1.00 97.38 77 VAL A N 1
ATOM 538 C CA . VAL A 1 77 ? -6.764 5.443 12.993 1.00 97.38 77 VAL A CA 1
ATOM 539 C C . VAL A 1 77 ? -5.939 4.840 14.116 1.00 97.38 77 VAL A C 1
ATOM 541 O O . VAL A 1 77 ? -5.909 3.632 14.299 1.00 97.38 77 VAL A O 1
ATOM 544 N N . GLN A 1 78 ? -5.343 5.695 14.949 1.00 98.00 78 GLN A N 1
ATOM 545 C CA . GLN A 1 78 ? -4.591 5.268 16.138 1.00 98.00 78 GLN A CA 1
ATOM 546 C C . GLN A 1 78 ? -3.409 4.333 15.828 1.00 98.00 78 GLN A C 1
ATOM 548 O O . GLN A 1 78 ? -3.023 3.552 16.688 1.00 98.00 78 GLN A O 1
ATOM 553 N N . ASN A 1 79 ? -2.850 4.398 14.621 1.00 98.12 79 ASN A N 1
ATOM 554 C CA . ASN A 1 79 ? -1.562 3.772 14.339 1.00 98.12 79 ASN A CA 1
ATOM 555 C C . ASN A 1 79 ? -0.455 4.622 14.988 1.00 98.12 79 ASN A C 1
ATOM 557 O O . ASN A 1 79 ? -0.630 5.836 15.147 1.00 98.12 79 ASN A O 1
ATOM 561 N N . LEU A 1 80 ? 0.602 3.976 15.475 1.00 98.19 80 LEU A N 1
ATOM 562 C CA . LEU A 1 80 ? 1.655 4.629 16.253 1.00 98.19 80 LEU A CA 1
ATOM 563 C C . LEU A 1 80 ? 2.594 5.442 15.357 1.00 98.19 80 LEU A C 1
ATOM 565 O O . LEU A 1 80 ? 3.077 6.491 15.796 1.00 98.19 80 LEU A O 1
ATOM 569 N N . GLU A 1 81 ? 2.820 4.965 14.133 1.00 97.25 81 GLU A N 1
ATOM 570 C CA . GLU A 1 81 ? 3.466 5.719 13.061 1.00 97.25 81 GLU A CA 1
ATOM 571 C C . GLU A 1 81 ? 2.396 6.466 12.233 1.00 97.25 81 GLU A C 1
ATOM 573 O O . GLU A 1 81 ? 1.524 7.134 12.807 1.00 97.25 81 GLU A O 1
ATOM 578 N N . ASP A 1 82 ? 2.443 6.409 10.907 1.00 97.69 82 ASP A N 1
ATOM 579 C CA . ASP A 1 82 ? 1.528 7.116 10.021 1.00 97.69 82 ASP A CA 1
ATOM 580 C C . ASP A 1 82 ? 0.239 6.319 9.737 1.00 97.69 82 ASP A C 1
ATOM 582 O O . ASP A 1 82 ? 0.112 5.102 9.886 1.00 97.69 82 ASP A O 1
ATOM 586 N N . GLY A 1 83 ? -0.811 7.027 9.316 1.00 97.25 83 GLY A N 1
ATOM 587 C CA . GLY A 1 83 ? -2.014 6.360 8.811 1.00 97.25 83 GLY A CA 1
ATOM 588 C C . GLY A 1 83 ? -1.723 5.621 7.502 1.00 97.25 83 GLY A C 1
ATOM 589 O O . GLY A 1 83 ? -2.086 4.457 7.347 1.00 97.25 83 GLY A O 1
ATOM 590 N N . LEU A 1 84 ? -1.064 6.323 6.584 1.00 97.12 84 LEU A N 1
ATOM 591 C CA . LEU A 1 84 ? -0.659 5.870 5.261 1.00 97.12 84 LEU A CA 1
ATOM 592 C C . LEU A 1 84 ? 0.729 6.443 4.974 1.00 97.12 84 LEU A C 1
ATOM 594 O O . LEU A 1 84 ? 0.837 7.666 4.842 1.00 97.12 84 LEU A O 1
ATOM 598 N N . ASP A 1 85 ? 1.728 5.580 4.813 1.00 96.88 85 ASP A N 1
ATOM 599 C CA . ASP A 1 85 ? 3.034 5.948 4.269 1.00 96.88 85 ASP A CA 1
ATOM 600 C C . ASP A 1 85 ? 3.180 5.427 2.832 1.00 96.88 85 ASP A C 1
ATOM 602 O O . ASP A 1 85 ? 2.807 4.301 2.496 1.00 96.88 85 ASP A O 1
ATOM 606 N N . ILE A 1 86 ? 3.676 6.288 1.942 1.00 94.88 86 ILE A N 1
ATOM 607 C CA . ILE A 1 86 ? 3.983 5.945 0.550 1.00 94.88 86 ILE A CA 1
ATOM 608 C C . ILE A 1 86 ? 5.357 6.522 0.231 1.00 94.88 86 ILE A C 1
ATOM 610 O O . ILE A 1 86 ? 5.489 7.704 -0.112 1.00 94.88 86 ILE A O 1
ATOM 614 N N . THR A 1 87 ? 6.391 5.689 0.303 1.00 91.38 87 THR A N 1
ATOM 615 C CA . THR A 1 87 ? 7.782 6.123 0.135 1.00 91.38 87 THR A CA 1
ATOM 616 C C . THR A 1 87 ? 8.537 5.315 -0.912 1.00 91.38 87 THR A C 1
ATOM 618 O O . THR A 1 87 ? 8.122 4.251 -1.338 1.00 91.38 87 THR A O 1
ATOM 621 N N . LYS A 1 88 ? 9.688 5.850 -1.349 1.00 85.50 88 LYS A N 1
ATOM 622 C CA . LYS A 1 88 ? 10.693 5.161 -2.184 1.00 85.50 88 LYS A CA 1
ATOM 623 C C . LYS A 1 88 ? 10.118 4.490 -3.444 1.00 85.50 88 LYS A C 1
ATOM 625 O O . LYS A 1 88 ? 10.009 3.283 -3.535 1.00 85.50 88 LYS A O 1
ATOM 630 N N . GLY A 1 89 ? 9.881 5.274 -4.488 1.00 81.94 89 GLY A N 1
ATOM 631 C CA . GLY A 1 89 ? 9.554 4.732 -5.808 1.00 81.94 89 GLY A CA 1
ATOM 632 C C . GLY A 1 89 ? 8.706 5.697 -6.625 1.00 81.94 89 GLY A C 1
ATOM 633 O O . GLY A 1 89 ? 8.205 6.687 -6.086 1.00 81.94 89 GLY A O 1
ATOM 634 N N . PRO A 1 90 ? 8.535 5.452 -7.932 1.00 87.56 90 PRO A N 1
ATOM 635 C CA . PRO A 1 90 ? 7.662 6.248 -8.789 1.00 87.56 90 PRO A CA 1
ATOM 636 C C . PRO A 1 90 ? 6.184 5.843 -8.609 1.00 87.56 90 PRO A C 1
ATOM 638 O O . PRO A 1 90 ? 5.475 5.615 -9.588 1.00 87.56 90 PRO A O 1
ATOM 641 N N . HIS A 1 91 ? 5.721 5.706 -7.362 1.00 93.50 91 HIS A N 1
ATOM 642 C CA . HIS A 1 91 ? 4.365 5.249 -7.064 1.00 93.50 91 HIS A CA 1
ATOM 643 C C . HIS A 1 91 ? 3.318 6.261 -7.545 1.00 93.50 91 HIS A C 1
ATOM 645 O O . HIS A 1 91 ? 3.479 7.474 -7.393 1.00 93.50 91 HIS A O 1
ATOM 651 N N . MET A 1 92 ? 2.220 5.756 -8.108 1.00 94.50 92 MET A N 1
ATOM 652 C CA . MET A 1 92 ? 1.074 6.557 -8.535 1.00 94.50 92 MET A CA 1
ATOM 653 C C . MET A 1 92 ? -0.201 5.978 -7.933 1.00 94.50 92 MET A C 1
ATOM 655 O O . MET A 1 92 ? -0.880 5.142 -8.530 1.00 94.50 92 MET A O 1
ATOM 659 N N . ILE A 1 93 ? -0.518 6.443 -6.730 1.00 95.94 93 ILE A N 1
ATOM 660 C CA . ILE A 1 93 ? -1.697 6.020 -5.984 1.00 95.94 93 ILE A CA 1
ATOM 661 C C . ILE A 1 93 ? -2.777 7.092 -6.094 1.00 95.94 93 ILE A C 1
ATOM 663 O O . ILE A 1 93 ? -2.541 8.267 -5.816 1.00 95.94 93 ILE A O 1
ATOM 667 N N . THR A 1 94 ? -3.976 6.679 -6.492 1.00 96.94 94 THR A N 1
ATOM 668 C CA . THR A 1 94 ? -5.166 7.529 -6.439 1.00 96.94 94 THR A CA 1
ATOM 669 C C . THR A 1 94 ? -5.927 7.228 -5.156 1.00 96.94 94 THR A C 1
ATOM 671 O O . THR A 1 94 ? -6.382 6.105 -4.948 1.00 96.94 94 THR A O 1
ATOM 674 N N . LEU A 1 95 ? -6.093 8.238 -4.309 1.00 95.56 95 LEU A N 1
ATOM 675 C CA . LEU A 1 95 ? -6.977 8.157 -3.151 1.00 95.56 95 LEU A CA 1
ATOM 676 C C . LEU A 1 95 ? -8.392 8.538 -3.597 1.00 95.56 95 LEU A C 1
ATOM 678 O O . LEU A 1 95 ? -8.587 9.596 -4.200 1.00 95.56 95 LEU A O 1
ATOM 682 N N . THR A 1 96 ? -9.383 7.693 -3.312 1.00 94.50 96 THR A N 1
ATOM 683 C CA . THR A 1 96 ? -10.804 8.001 -3.570 1.00 94.50 96 THR A CA 1
ATOM 684 C C . THR A 1 96 ? -11.699 7.667 -2.375 1.00 94.50 96 THR A C 1
ATOM 686 O O . THR A 1 96 ? -11.305 6.889 -1.518 1.00 94.50 96 THR A O 1
ATOM 689 N N . GLY A 1 97 ? -12.914 8.215 -2.335 1.00 88.12 97 GLY A N 1
ATOM 690 C CA . GLY A 1 97 ? -13.870 7.924 -1.262 1.00 88.12 97 GLY A CA 1
ATOM 691 C C . GLY A 1 97 ? -13.768 8.881 -0.078 1.00 88.12 97 GLY A C 1
ATOM 692 O O . GLY A 1 97 ? -13.262 9.997 -0.226 1.00 88.12 97 GLY A O 1
ATOM 693 N N . ASP A 1 98 ? -14.293 8.445 1.064 1.00 76.94 98 ASP A N 1
ATOM 694 C CA . ASP A 1 98 ? -14.256 9.205 2.317 1.00 76.94 98 ASP A CA 1
ATOM 695 C C . ASP A 1 98 ? -12.987 8.837 3.119 1.00 76.94 98 ASP A C 1
ATOM 697 O O . ASP A 1 98 ? -12.642 7.656 3.216 1.00 76.94 98 ASP A O 1
ATOM 701 N N . PHE A 1 99 ? -12.299 9.843 3.683 1.00 65.06 99 PHE A N 1
ATOM 702 C CA . PHE A 1 99 ? -11.097 9.698 4.526 1.00 65.06 99 PHE A CA 1
ATOM 703 C C . PHE A 1 99 ? -11.208 10.555 5.789 1.00 65.06 99 PHE A C 1
ATOM 705 O O . PHE A 1 99 ? -11.745 11.686 5.681 1.00 65.06 99 PHE A O 1
#

InterPro domains:
  IPR011050 Pectin lyase fold/virulence factor [SSF51126] (14-89)
  IPR012334 Pectin lyase fold [G3DSA:2.160.20.10] 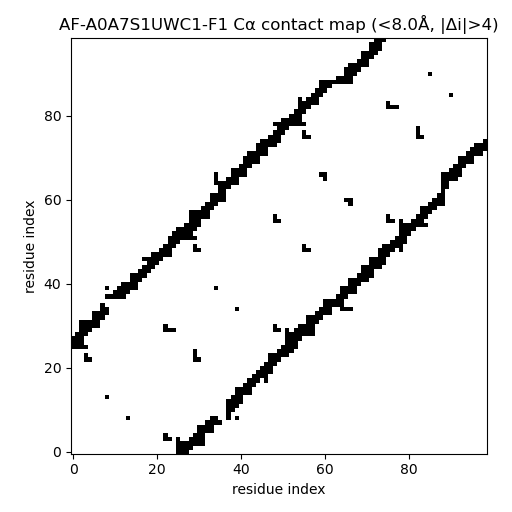(2-98)

Mean predicted aligned error: 3.01 Å

Nearest PDB structures (foldseek):
  5awf-assembly2_E  TM=2.045E-01  e=1.926E+00  Escherichia coli K-12
  1k4z-assembly1_A  TM=1.968E-01  e=5.011E+00  Saccharomyces cerevisiae

Secondary structure (DSSP, 8-state):
---SEEE--SSTTEEEEEES-EEES-SS-SEEEEEESS-EEEEEES-EEES-SS-SE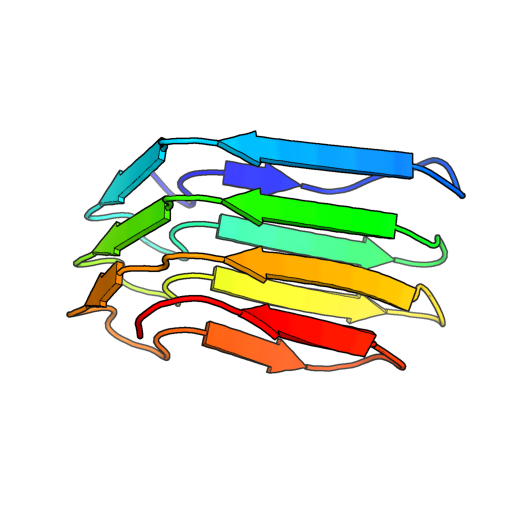EEEEETT--EEEEEES-EEES-SS-SEEEESS--EEEEES--

pLDDT: mean 94.27, std 6.07, range [65.06, 98.5]

Foldseek 3Di:
DQEQEEAEDPDAPEEDEAEQEEAEAHQEEPYEYEYEPHEYEYHYENYEAAQYQYEPYEAEYPDAYEYEYEDENYHQYHHNYYSYHHDYYPYHYDYDYDD